Protein AF-A0AAW4KL34-F1 (afdb_monomer)

Solvent-accessible surface area (backbone atoms only — not comparable to full-atom values): 5624 Å² total; per-residue (Å²): 116,48,75,46,78,37,38,30,70,39,75,48,72,44,71,45,98,86,66,51,70,32,43,33,38,32,36,47,76,38,76,55,90,91,41,79,41,43,58,25,44,42,79,32,66,67,50,39,59,74,54,65,53,34,35,54,25,34,30,36,35,41,36,47,90,94,50,82,34,28,62,79,44,60,45,70,94,60,49,49,94,83,46,37,78,74,72,82,72,94,40,44,91,86,78,67,90

Mean predicted aligned error: 3.5 Å

Secondary structure (DSSP, 8-state):
-EEEEEEEEEEEEEE-TTS-EEEEEEEEEEEETTEEEEEEE--SHHHHHHHT-EET-EEEEEE-TTSPPEEEEE-GGG--TT-EE----SS-TTT--

Sequence (97 aa):
AMEELTELLDVEFQVGHTGAVTPVARLKPVKVAGVTVSNATLHNMDEVARLGLMIGDTVIIRRAGDVIPQVVSVVAERRPENARAVQIPQNCPVCGS

Foldseek 3Di:
DWKDKWAFQAWDWDQDPVRDTFIKTQTDWDDTPRDTDGIAGCGHVVSLVVQVDWHGFTFMWDDDDPDGIHTDHTPVVPRDPPTHRDDDDPADPPPRD

pLDDT: mean 93.56, std 5.4, range [73.25, 98.44]

Organism: Vibrio cholerae (NCBI:txid666)

Nearest PDB structures (foldseek):
  5tt5-assembly1_A  TM=9.652E-01  e=1.051E-11  Escherichia coli K-12
  4glx-assembly1_A  TM=9.544E-01  e=8.929E-12  Escherichia coli K-12
  2owo-assembly1_A  TM=9.539E-01  e=2.254E-11  Escherichia coli K-12
  1dgs-assembly2_B  TM=9.548E-01  e=1.415E-09  Thermus filiformis
  1v9p-assembly1_A  TM=9.445E-01  e=7.251E-09  Thermus filiformis

InterPro domains:
  IPR004150 NAD-dependent DNA ligase, OB-fold [PF03120] (6-82)
  IPR012340 Nucleic acid-binding, OB-fold [G3DSA:2.40.50.140] (1-74)
  IPR012340 Nucleic acid-binding, OB-fold [SSF50249] (3-84)

Structure (mmCIF, N/CA/C/O backbone):
data_AF-A0AAW4KL34-F1
#
_entry.id   AF-A0AAW4KL34-F1
#
loop_
_atom_site.group_PDB
_atom_site.id
_atom_site.type_symbol
_atom_site.label_atom_id
_atom_site.label_alt_id
_atom_site.label_comp_id
_atom_site.label_asym_id
_atom_site.label_entity_id
_atom_site.label_seq_id
_atom_site.pdbx_PDB_ins_code
_atom_site.Cartn_x
_atom_site.Cartn_y
_atom_site.Cartn_z
_atom_site.occupancy
_atom_site.B_iso_or_equiv
_atom_site.auth_seq_id
_atom_site.auth_comp_id
_atom_site.auth_asym_id
_atom_site.auth_atom_id
_atom_site.pdbx_PDB_model_num
ATOM 1 N N . ALA A 1 1 ? 17.044 3.520 -5.918 1.00 76.56 1 ALA A N 1
ATOM 2 C CA . ALA A 1 1 ? 15.755 2.843 -5.666 1.00 76.56 1 ALA A CA 1
ATOM 3 C C . ALA A 1 1 ? 15.329 2.169 -6.959 1.00 76.56 1 ALA A C 1
ATOM 5 O O . ALA A 1 1 ? 15.670 2.691 -8.012 1.00 76.56 1 ALA A O 1
ATOM 6 N N . MET A 1 2 ? 14.664 1.022 -6.881 1.00 89.06 2 MET A N 1
ATOM 7 C CA . MET A 1 2 ? 14.171 0.284 -8.043 1.00 89.06 2 MET A CA 1
ATOM 8 C C . MET A 1 2 ? 12.647 0.324 -8.038 1.00 89.06 2 MET A C 1
ATOM 10 O O . MET A 1 2 ? 12.040 0.224 -6.965 1.00 89.06 2 MET A O 1
ATOM 14 N N . GLU A 1 3 ? 12.065 0.518 -9.216 1.00 94.88 3 GLU A N 1
ATOM 15 C CA . GLU A 1 3 ? 10.624 0.624 -9.418 1.00 94.88 3 GLU A CA 1
ATOM 16 C C . GLU A 1 3 ? 10.140 -0.492 -10.323 1.00 94.88 3 GLU A C 1
ATOM 18 O O . GLU A 1 3 ? 10.792 -0.802 -11.314 1.00 94.88 3 GLU A O 1
ATOM 23 N N . GLU A 1 4 ? 9.003 -1.079 -9.975 1.00 96.50 4 GLU A N 1
ATOM 24 C CA . GLU A 1 4 ? 8.382 -2.149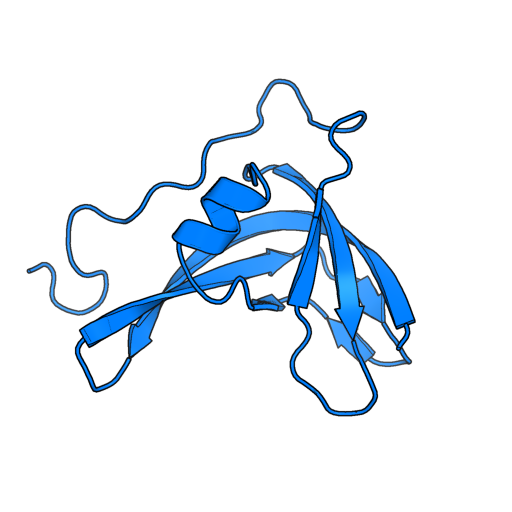 -10.749 1.00 96.50 4 GLU A CA 1
ATOM 25 C C . GLU A 1 4 ? 6.870 -1.955 -10.799 1.00 96.50 4 GLU A C 1
ATOM 27 O O . GLU A 1 4 ? 6.270 -1.355 -9.902 1.00 96.50 4 GLU A O 1
ATOM 32 N N . LEU A 1 5 ? 6.258 -2.486 -11.854 1.00 97.50 5 LEU A N 1
ATOM 33 C CA . LEU A 1 5 ? 4.811 -2.510 -12.020 1.00 97.50 5 LEU A CA 1
ATOM 34 C C . LEU A 1 5 ? 4.246 -3.823 -11.496 1.00 97.50 5 LEU A C 1
ATOM 36 O O . LEU A 1 5 ? 4.757 -4.900 -11.804 1.00 97.50 5 LEU A O 1
ATOM 40 N N . THR A 1 6 ? 3.149 -3.743 -10.757 1.00 98.31 6 THR A N 1
ATOM 41 C CA . THR A 1 6 ? 2.376 -4.925 -10.383 1.00 98.31 6 THR A CA 1
ATOM 42 C C . THR A 1 6 ? 0.905 -4.583 -10.184 1.00 98.31 6 THR A C 1
ATOM 44 O O . THR A 1 6 ? 0.509 -3.425 -10.245 1.00 98.31 6 THR A O 1
ATOM 47 N N . GLU A 1 7 ? 0.085 -5.602 -9.987 1.00 98.19 7 GLU A N 1
ATOM 48 C CA . GLU A 1 7 ? -1.351 -5.480 -9.768 1.00 98.19 7 GLU A CA 1
ATOM 49 C C . GLU A 1 7 ? -1.652 -5.427 -8.266 1.00 98.19 7 GLU A C 1
ATOM 51 O O . GLU A 1 7 ? -1.129 -6.237 -7.492 1.00 98.19 7 GLU A O 1
ATOM 56 N N . LEU A 1 8 ? -2.493 -4.479 -7.855 1.00 98.44 8 LEU A N 1
ATOM 57 C CA . LEU A 1 8 ? -3.053 -4.411 -6.511 1.00 98.44 8 LEU A CA 1
ATOM 58 C C . LEU A 1 8 ? -4.209 -5.407 -6.400 1.00 98.44 8 LEU A C 1
ATOM 60 O O .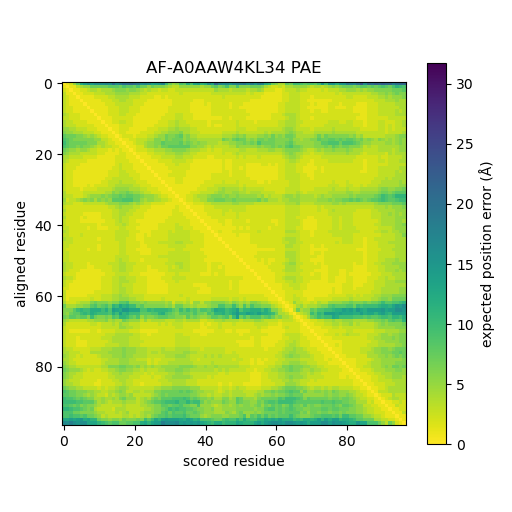 LEU A 1 8 ? -5.293 -5.169 -6.924 1.00 98.44 8 LEU A O 1
ATOM 64 N N . LEU A 1 9 ? -3.985 -6.509 -5.692 1.00 98.31 9 LEU A N 1
ATOM 65 C CA . LEU A 1 9 ? -4.977 -7.568 -5.516 1.00 98.31 9 LEU A CA 1
ATOM 66 C C . LEU A 1 9 ? -5.995 -7.233 -4.427 1.00 98.31 9 LEU A C 1
ATOM 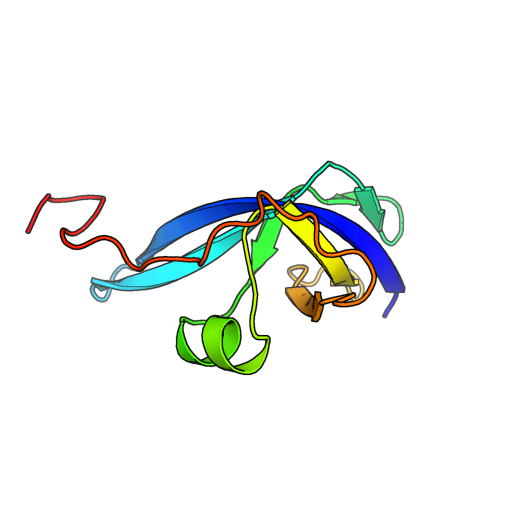68 O O . LEU A 1 9 ? -7.172 -7.552 -4.573 1.00 98.31 9 LEU A O 1
ATOM 72 N N . ASP A 1 10 ? -5.541 -6.609 -3.339 1.00 98.00 10 ASP A N 1
ATOM 73 C CA . ASP A 1 10 ? -6.394 -6.231 -2.212 1.00 98.00 10 ASP A CA 1
ATOM 74 C C . ASP A 1 10 ? -5.728 -5.169 -1.323 1.00 98.00 10 ASP A C 1
ATOM 76 O O . ASP A 1 10 ? -4.532 -4.890 -1.459 1.00 98.00 10 ASP A O 1
ATOM 80 N N . VAL A 1 11 ? -6.482 -4.604 -0.381 1.00 97.75 11 VAL A N 1
ATOM 81 C CA . VAL A 1 11 ? -5.949 -3.774 0.706 1.00 97.75 11 VAL A CA 1
ATOM 82 C C . VAL A 1 11 ? -6.410 -4.333 2.043 1.00 97.75 11 VAL A C 1
ATOM 84 O O . VAL A 1 11 ? -7.599 -4.377 2.342 1.00 97.75 11 VAL A O 1
ATOM 87 N N . GLU A 1 12 ? -5.446 -4.716 2.872 1.00 95.81 12 GLU A N 1
ATOM 88 C CA . GLU A 1 12 ? -5.702 -5.129 4.246 1.00 95.81 12 GLU A CA 1
ATOM 89 C C . GLU A 1 12 ? -5.474 -3.979 5.221 1.00 95.81 12 GLU A C 1
ATOM 91 O O . GLU A 1 12 ? -4.673 -3.079 4.975 1.00 95.81 12 GLU A O 1
ATOM 96 N N . PHE A 1 13 ? -6.145 -4.043 6.366 1.00 94.88 13 PHE A N 1
ATOM 97 C CA . PHE A 1 13 ? -6.045 -3.037 7.413 1.00 94.88 13 PHE A CA 1
ATOM 98 C C . PHE A 1 13 ? -5.447 -3.644 8.673 1.00 94.88 13 PHE A C 1
ATOM 100 O O . PHE A 1 13 ? -5.994 -4.583 9.251 1.00 94.88 13 PHE A O 1
ATOM 107 N N . GLN A 1 14 ? -4.319 -3.090 9.104 1.00 93.31 14 GLN A N 1
ATOM 108 C CA . GLN A 1 14 ? -3.640 -3.478 10.333 1.00 93.31 14 GLN A CA 1
ATOM 109 C C . GLN A 1 14 ? -3.946 -2.469 11.431 1.00 93.31 14 GLN A C 1
ATOM 111 O O . GLN A 1 14 ? -3.939 -1.266 11.189 1.00 93.31 14 GLN A O 1
ATOM 116 N N . VAL A 1 15 ? -4.194 -2.956 12.644 1.00 92.38 15 VAL A N 1
ATOM 117 C CA . VAL A 1 15 ? -4.427 -2.103 13.814 1.00 92.38 15 VAL A CA 1
ATOM 118 C C . VAL A 1 15 ? -3.158 -2.095 14.654 1.00 92.38 15 VAL A C 1
ATOM 120 O O . VAL A 1 15 ? -2.733 -3.132 15.161 1.00 92.38 15 VAL A O 1
ATOM 123 N N . GLY A 1 16 ? -2.528 -0.929 14.765 1.00 89.88 16 GLY A N 1
ATOM 124 C CA . GLY A 1 16 ? -1.339 -0.728 15.584 1.00 89.88 16 GLY A CA 1
ATOM 125 C C . GLY A 1 16 ? -1.650 -0.724 17.082 1.00 89.88 16 GLY A C 1
ATOM 126 O O . GLY A 1 16 ? -2.799 -0.620 17.506 1.00 89.88 16 GLY A O 1
ATOM 127 N N . HIS A 1 17 ? -0.603 -0.760 17.909 1.00 90.88 17 HIS A N 1
ATOM 128 C CA . HIS A 1 17 ? -0.733 -0.765 19.374 1.00 90.88 17 HIS A CA 1
ATOM 129 C C . HIS A 1 17 ? -1.400 0.501 19.950 1.00 90.88 17 HIS A C 1
ATOM 131 O O . HIS A 1 17 ? -1.859 0.490 21.088 1.00 90.88 17 HIS A O 1
ATOM 137 N N . THR A 1 18 ? -1.446 1.599 19.188 1.00 90.62 18 THR A N 1
ATOM 138 C CA . THR A 1 18 ? -2.161 2.839 19.539 1.00 90.62 18 THR A CA 1
ATOM 139 C C . THR A 1 18 ? -3.608 2.870 19.037 1.00 90.62 18 THR A C 1
ATOM 141 O O . THR A 1 18 ? -4.285 3.877 19.219 1.00 90.62 18 THR A O 1
ATOM 144 N N . GLY A 1 19 ? -4.081 1.814 18.368 1.00 87.81 19 GLY A N 1
ATOM 145 C CA . GLY A 1 19 ? -5.379 1.783 17.688 1.00 87.81 19 GLY A CA 1
ATOM 146 C C . GLY A 1 19 ? -5.375 2.412 16.290 1.00 87.81 19 GLY A C 1
ATOM 147 O O . GLY A 1 19 ? -6.405 2.409 15.623 1.00 87.81 19 GLY A O 1
ATOM 148 N N . ALA A 1 20 ? -4.235 2.932 15.818 1.00 89.62 20 ALA A N 1
ATOM 149 C CA . ALA A 1 20 ? -4.117 3.459 14.461 1.00 89.62 20 ALA A CA 1
ATOM 150 C C . ALA A 1 20 ? -4.360 2.353 13.420 1.00 89.62 20 ALA A C 1
ATOM 152 O O . ALA A 1 20 ? -3.755 1.284 13.497 1.00 89.62 20 ALA A O 1
ATOM 153 N N . VAL A 1 21 ? -5.230 2.627 12.445 1.00 91.06 21 VAL A N 1
ATOM 154 C CA . VAL A 1 21 ? -5.566 1.699 11.361 1.00 91.06 21 VAL A CA 1
ATOM 155 C C . VAL A 1 21 ? -4.719 2.034 10.133 1.00 91.06 21 VAL A C 1
ATOM 157 O O . VAL A 1 21 ? -4.882 3.090 9.522 1.00 91.06 21 VAL A O 1
ATOM 160 N N . THR A 1 22 ? -3.808 1.137 9.770 1.00 93.38 22 THR A N 1
ATOM 161 C CA . THR A 1 22 ? -2.863 1.316 8.665 1.00 93.38 22 THR A CA 1
ATOM 162 C C 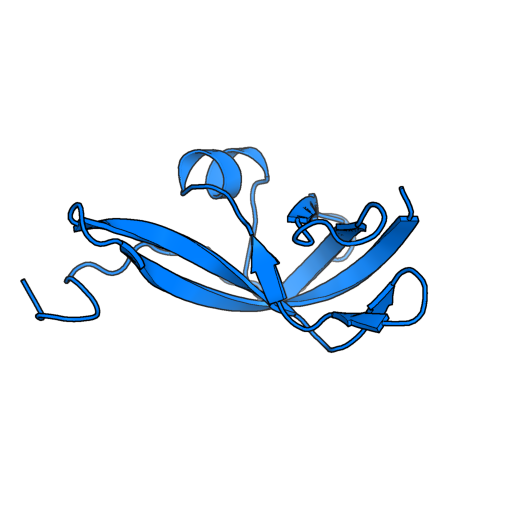. THR A 1 22 ? -3.240 0.418 7.483 1.00 93.38 22 THR A C 1
ATOM 164 O O . THR A 1 22 ? -3.319 -0.801 7.656 1.00 93.38 22 THR A O 1
ATOM 167 N N . PRO A 1 23 ? -3.448 0.982 6.280 1.00 96.81 23 PRO A N 1
ATOM 168 C CA . PRO A 1 23 ? -3.674 0.198 5.074 1.00 96.81 23 PRO A CA 1
ATOM 169 C C . PRO A 1 23 ? -2.368 -0.420 4.547 1.00 96.81 23 PRO A C 1
ATOM 171 O O . PRO A 1 23 ? -1.319 0.229 4.491 1.00 96.81 23 PRO A O 1
ATOM 174 N N . VAL A 1 24 ? -2.443 -1.676 4.112 1.00 97.31 24 VAL A N 1
ATOM 175 C CA . VAL A 1 24 ? -1.344 -2.447 3.521 1.00 97.31 24 VAL A CA 1
ATOM 176 C C . VAL A 1 24 ? -1.812 -3.039 2.196 1.00 97.31 24 VAL A C 1
ATOM 178 O O . VAL A 1 24 ? -2.792 -3.779 2.141 1.00 97.31 24 VAL A O 1
ATOM 181 N N . ALA A 1 25 ? -1.098 -2.731 1.116 1.00 98.12 25 ALA A N 1
ATOM 182 C CA . ALA A 1 25 ? -1.386 -3.263 -0.208 1.00 98.12 25 ALA A CA 1
ATOM 183 C C . ALA A 1 25 ? -0.987 -4.740 -0.298 1.00 98.12 25 ALA A C 1
ATOM 185 O O . ALA A 1 25 ? 0.165 -5.080 -0.021 1.00 98.12 25 ALA A O 1
ATOM 186 N N . ARG A 1 26 ? -1.906 -5.594 -0.756 1.00 98.19 26 ARG A N 1
ATOM 187 C CA . ARG A 1 26 ? -1.627 -6.954 -1.229 1.00 98.19 26 ARG A CA 1
ATOM 188 C C . ARG A 1 26 ? -1.406 -6.909 -2.729 1.00 98.19 26 ARG A C 1
ATOM 190 O O . ARG A 1 26 ? -2.273 -6.482 -3.484 1.00 98.19 26 ARG A O 1
ATOM 197 N N . LEU A 1 27 ? -0.237 -7.345 -3.165 1.00 98.38 27 LEU A N 1
ATOM 198 C CA . LEU A 1 27 ? 0.214 -7.206 -4.541 1.00 98.38 27 LEU A CA 1
ATOM 199 C C . LEU A 1 27 ? 0.350 -8.569 -5.197 1.00 98.38 27 LEU A C 1
ATOM 201 O O . LEU A 1 27 ? 0.742 -9.551 -4.558 1.00 98.38 27 LEU A O 1
ATOM 205 N N . LYS A 1 28 ? 0.135 -8.607 -6.509 1.00 98.25 28 LYS A N 1
ATOM 206 C CA . LYS A 1 28 ? 0.586 -9.732 -7.317 1.00 98.25 28 LYS A CA 1
ATOM 207 C C . LYS A 1 28 ? 2.108 -9.857 -7.153 1.00 98.25 28 LYS A C 1
ATOM 209 O O . LYS A 1 28 ? 2.808 -8.850 -7.300 1.00 98.25 28 LYS A O 1
ATOM 214 N N . PRO A 1 29 ? 2.638 -11.046 -6.804 1.00 97.81 29 PRO A N 1
ATOM 215 C CA . PRO A 1 29 ? 4.060 -11.198 -6.528 1.00 97.81 29 PRO A CA 1
ATOM 216 C C . PRO A 1 29 ? 4.929 -10.699 -7.686 1.00 97.81 29 PRO A C 1
ATOM 218 O O . PRO A 1 29 ? 4.763 -11.130 -8.826 1.00 97.81 29 PRO A O 1
ATOM 221 N N . VAL A 1 30 ? 5.866 -9.803 -7.382 1.00 96.38 30 VAL A N 1
ATOM 222 C CA . VAL A 1 30 ? 6.762 -9.176 -8.363 1.00 96.38 30 VAL A CA 1
ATOM 223 C C . VAL A 1 30 ? 8.187 -9.120 -7.817 1.00 96.38 30 VAL A C 1
ATOM 225 O O . VAL A 1 30 ? 8.396 -8.966 -6.613 1.00 96.38 30 VAL A O 1
ATOM 228 N N . LYS A 1 31 ? 9.192 -9.282 -8.682 1.00 94.12 31 LYS A N 1
ATOM 229 C CA . LYS A 1 31 ? 10.601 -9.209 -8.276 1.00 94.12 31 LYS A CA 1
ATOM 230 C C . LYS A 1 31 ? 11.087 -7.765 -8.299 1.00 94.12 31 LYS A C 1
ATOM 232 O O . LYS A 1 31 ? 11.124 -7.170 -9.363 1.00 94.12 31 LYS A O 1
ATOM 237 N N . VAL A 1 32 ? 11.542 -7.249 -7.157 1.00 91.69 32 VAL A N 1
ATOM 238 C CA . VAL A 1 32 ? 12.129 -5.906 -7.024 1.00 91.69 32 VAL A CA 1
ATOM 239 C C . VAL A 1 32 ? 13.481 -6.000 -6.329 1.00 91.69 32 VAL A C 1
ATOM 241 O O . VAL A 1 32 ? 13.575 -6.486 -5.201 1.00 91.69 32 VAL A O 1
ATOM 244 N N . ALA A 1 33 ? 14.542 -5.521 -6.978 1.00 87.56 33 ALA A N 1
ATOM 245 C CA . ALA A 1 33 ? 15.915 -5.569 -6.469 1.00 87.56 33 ALA A CA 1
ATOM 246 C C . ALA A 1 33 ? 16.321 -6.969 -5.954 1.00 87.56 33 ALA A C 1
ATOM 248 O O . ALA A 1 33 ? 16.890 -7.111 -4.875 1.00 87.56 33 ALA A O 1
ATOM 249 N N . GLY A 1 34 ? 15.965 -8.019 -6.704 1.00 88.12 34 GLY A N 1
ATOM 250 C CA . GLY A 1 34 ? 16.334 -9.405 -6.396 1.00 88.12 34 GLY A CA 1
ATOM 251 C C . GLY A 1 34 ? 15.457 -10.132 -5.369 1.00 88.12 34 GLY A C 1
ATOM 252 O O . GLY A 1 34 ? 15.611 -11.342 -5.228 1.00 88.12 34 GLY A O 1
ATOM 253 N N . VAL A 1 35 ? 14.505 -9.461 -4.705 1.00 90.69 35 VAL A N 1
ATOM 254 C CA . VAL A 1 35 ? 13.542 -10.120 -3.797 1.00 90.69 35 VAL A CA 1
ATOM 255 C C . VAL A 1 35 ? 12.140 -10.123 -4.386 1.00 90.69 35 VAL A C 1
ATOM 257 O O . VAL A 1 35 ? 11.793 -9.255 -5.183 1.00 90.69 35 VAL A O 1
ATOM 260 N N . THR A 1 36 ? 11.314 -11.076 -3.960 1.00 94.81 36 THR A N 1
ATOM 261 C CA . THR A 1 36 ? 9.891 -11.089 -4.316 1.00 94.81 36 THR A CA 1
ATOM 262 C C . THR A 1 36 ? 9.113 -10.245 -3.318 1.00 94.81 36 THR A C 1
ATOM 264 O O . THR A 1 36 ? 9.174 -10.486 -2.114 1.00 94.81 36 THR A O 1
ATOM 267 N N . VAL A 1 37 ? 8.381 -9.261 -3.824 1.00 94.94 37 VAL A N 1
ATOM 268 C CA . VAL A 1 37 ? 7.500 -8.386 -3.058 1.00 94.94 37 VAL A CA 1
ATOM 269 C C . VAL A 1 37 ? 6.058 -8.774 -3.361 1.00 94.94 37 VAL A C 1
ATOM 271 O O . VAL A 1 37 ? 5.651 -8.826 -4.519 1.00 94.94 37 VAL A O 1
ATOM 274 N N . SER A 1 38 ? 5.288 -9.042 -2.311 1.00 97.38 38 SER A N 1
ATOM 275 C CA . SER A 1 38 ? 3.844 -9.304 -2.380 1.00 97.38 38 SER A CA 1
ATOM 276 C C . SER A 1 38 ? 3.030 -8.332 -1.526 1.00 97.38 38 SER A C 1
ATOM 278 O O . SER A 1 38 ? 1.808 -8.408 -1.510 1.00 97.38 38 SER A O 1
ATOM 280 N N . ASN A 1 39 ? 3.699 -7.437 -0.794 1.00 97.06 39 ASN A N 1
ATOM 281 C CA . ASN A 1 39 ? 3.077 -6.457 0.087 1.00 97.06 39 ASN A CA 1
ATOM 282 C C . ASN A 1 39 ? 3.795 -5.120 -0.034 1.00 97.06 39 ASN A C 1
ATOM 284 O O . ASN A 1 39 ? 5.014 -5.112 -0.196 1.00 97.06 39 ASN A O 1
ATOM 288 N N . ALA A 1 40 ? 3.071 -4.015 0.102 1.00 96.94 40 ALA A N 1
ATOM 289 C CA . ALA A 1 40 ? 3.659 -2.684 0.198 1.00 96.94 40 ALA A CA 1
ATOM 290 C C . ALA A 1 40 ? 2.869 -1.803 1.171 1.00 96.94 40 ALA A C 1
ATOM 292 O O . ALA A 1 40 ? 1.657 -1.959 1.319 1.00 96.94 40 ALA A O 1
ATOM 293 N N . THR A 1 41 ? 3.554 -0.874 1.837 1.00 96.38 41 THR A N 1
ATOM 294 C CA . THR A 1 41 ? 2.876 0.121 2.675 1.00 96.38 41 THR A CA 1
ATOM 295 C C . THR A 1 41 ? 2.105 1.117 1.811 1.00 96.38 41 THR A C 1
ATOM 297 O O . THR A 1 41 ? 2.568 1.511 0.734 1.00 96.38 41 THR A O 1
ATOM 300 N N . LEU A 1 42 ? 0.938 1.527 2.308 1.00 97.00 42 LEU A N 1
ATOM 301 C CA . LEU A 1 42 ? 0.150 2.647 1.793 1.00 97.00 42 LEU A CA 1
ATOM 302 C C . LEU A 1 42 ? 0.200 3.860 2.733 1.00 97.00 42 LEU A C 1
ATOM 304 O O . LEU A 1 42 ? -0.463 4.853 2.471 1.00 97.00 42 LEU A O 1
ATOM 308 N N . HIS A 1 43 ? 1.000 3.792 3.805 1.00 94.38 43 HIS A N 1
ATOM 309 C CA . HIS A 1 43 ? 1.161 4.797 4.865 1.00 94.38 43 HIS A CA 1
ATOM 310 C C . HIS A 1 43 ? -0.108 5.067 5.683 1.00 94.38 43 HIS A C 1
ATOM 312 O O . HIS A 1 43 ? -0.137 4.783 6.878 1.00 94.38 43 HIS A O 1
ATOM 318 N N . ASN A 1 44 ? -1.151 5.612 5.064 1.00 94.81 44 ASN A N 1
ATOM 319 C CA . ASN A 1 44 ? -2.432 5.944 5.680 1.00 94.81 44 ASN A CA 1
ATOM 320 C C . ASN A 1 44 ? -3.520 6.100 4.600 1.00 94.81 44 ASN A C 1
ATOM 322 O O . ASN A 1 44 ? -3.262 5.974 3.405 1.00 94.81 44 ASN A O 1
ATOM 326 N N . MET A 1 45 ? -4.757 6.359 5.017 1.00 94.75 45 MET A N 1
ATOM 327 C CA . MET A 1 45 ? -5.882 6.494 4.087 1.00 94.75 45 MET A CA 1
ATOM 328 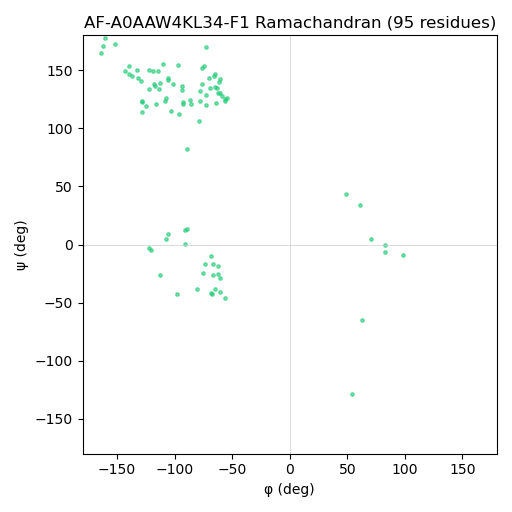C C . MET A 1 45 ? -5.902 7.812 3.312 1.00 94.75 45 MET A C 1
ATOM 330 O O . MET A 1 45 ? -6.435 7.842 2.203 1.00 94.75 45 MET A O 1
ATOM 334 N N . ASP A 1 46 ? -5.278 8.866 3.838 1.00 95.75 46 ASP A N 1
ATOM 335 C CA . ASP A 1 46 ? -5.116 10.125 3.106 1.00 95.75 46 ASP A CA 1
ATOM 336 C C . ASP A 1 46 ? -4.226 9.915 1.878 1.00 95.75 46 ASP A C 1
ATOM 338 O O . ASP A 1 46 ? -4.517 10.425 0.799 1.00 95.75 46 ASP A O 1
ATOM 342 N N . GLU A 1 47 ? -3.182 9.095 2.007 1.00 96.50 47 GLU A N 1
ATOM 343 C CA . GLU A 1 47 ? -2.303 8.721 0.903 1.00 96.50 47 GLU A CA 1
ATOM 344 C C . GLU A 1 47 ? -3.023 7.836 -0.122 1.00 96.50 47 GLU A C 1
ATOM 346 O O . GLU A 1 47 ? -2.906 8.071 -1.324 1.00 96.50 47 GLU A O 1
ATOM 351 N N . VAL A 1 48 ? -3.838 6.875 0.328 1.00 97.19 48 VAL A N 1
ATOM 352 C CA . VAL A 1 48 ? -4.711 6.077 -0.556 1.00 97.19 48 VAL A CA 1
ATOM 353 C C . VAL A 1 48 ? -5.625 6.985 -1.383 1.00 97.19 48 VAL A C 1
ATOM 355 O O . VAL A 1 48 ? -5.726 6.813 -2.601 1.00 97.19 48 VAL A O 1
ATOM 358 N N . ALA A 1 49 ? -6.245 7.982 -0.744 1.00 96.62 49 ALA A N 1
ATOM 359 C CA . ALA A 1 49 ? -7.097 8.958 -1.414 1.00 96.62 49 ALA A CA 1
ATOM 360 C C . ALA A 1 49 ? -6.300 9.870 -2.362 1.00 96.62 49 ALA A C 1
ATOM 362 O O . ALA A 1 49 ? -6.727 10.092 -3.494 1.00 96.62 49 ALA A O 1
ATOM 363 N N . ARG A 1 50 ? -5.117 10.345 -1.946 1.00 97.25 50 ARG A N 1
ATOM 364 C CA . ARG A 1 50 ? -4.216 11.179 -2.761 1.00 97.25 50 ARG A CA 1
ATOM 365 C C . ARG A 1 50 ? -3.763 10.461 -4.032 1.00 97.25 50 ARG A C 1
ATOM 367 O O . ARG A 1 50 ? -3.678 11.082 -5.088 1.00 97.25 50 ARG A O 1
ATOM 374 N N . LEU A 1 51 ? -3.461 9.168 -3.928 1.00 96.94 51 LEU A N 1
ATOM 375 C CA . LEU A 1 51 ? -3.098 8.315 -5.059 1.00 96.94 51 LEU A CA 1
ATOM 376 C C . LEU A 1 51 ? -4.304 7.954 -5.939 1.00 96.94 51 LEU A C 1
ATOM 378 O O . LEU A 1 51 ? -4.111 7.504 -7.067 1.00 96.94 51 LEU A O 1
ATOM 382 N N . GLY A 1 52 ? -5.530 8.125 -5.433 1.00 96.62 52 GLY A N 1
ATOM 383 C CA . GLY A 1 52 ? -6.750 7.670 -6.096 1.00 96.62 52 GLY A CA 1
ATOM 384 C C . GLY A 1 52 ? -6.773 6.154 -6.285 1.00 96.62 52 GLY A C 1
ATOM 385 O O . GLY A 1 52 ? -7.251 5.682 -7.314 1.00 96.62 52 GLY A O 1
ATOM 386 N N . LEU A 1 53 ? -6.198 5.410 -5.337 1.00 97.75 53 LEU A N 1
ATOM 387 C CA . LEU A 1 53 ? -5.944 3.974 -5.435 1.00 97.75 53 LEU A CA 1
ATOM 388 C C . LEU A 1 53 ? -7.242 3.152 -5.407 1.00 97.75 53 LEU A C 1
ATOM 390 O O . LEU A 1 53 ? -8.103 3.352 -4.547 1.00 97.75 53 LEU A O 1
ATOM 394 N N . MET A 1 54 ? -7.352 2.178 -6.308 1.00 98.19 54 MET A N 1
ATOM 395 C CA . MET A 1 54 ? -8.455 1.222 -6.370 1.00 98.19 54 MET A CA 1
ATOM 396 C C . MET A 1 54 ? -7.925 -0.213 -6.448 1.00 98.19 54 MET A C 1
ATOM 398 O O . MET A 1 54 ? -6.950 -0.497 -7.138 1.00 98.19 54 MET A O 1
ATOM 402 N N . ILE A 1 55 ? -8.581 -1.145 -5.758 1.00 98.19 55 ILE A N 1
ATOM 403 C CA . ILE A 1 55 ? -8.281 -2.578 -5.852 1.00 98.19 55 ILE A CA 1
ATOM 404 C C . ILE A 1 55 ? -8.504 -3.033 -7.299 1.00 98.19 55 ILE A C 1
ATOM 406 O O . ILE A 1 55 ? -9.559 -2.756 -7.872 1.00 98.19 55 ILE A O 1
ATOM 410 N N . GLY A 1 56 ? -7.521 -3.737 -7.863 1.00 97.88 56 GLY A N 1
ATOM 411 C CA . GLY A 1 56 ? -7.426 -4.102 -9.279 1.00 97.88 56 GLY A CA 1
ATOM 412 C C . GLY A 1 56 ? -6.513 -3.183 -10.098 1.00 97.88 56 GLY A C 1
ATOM 413 O O . GLY A 1 56 ? -6.212 -3.495 -11.249 1.00 97.88 56 GLY A O 1
ATOM 414 N N . ASP A 1 57 ? -6.046 -2.064 -9.536 1.00 98.31 57 ASP A N 1
ATOM 415 C CA . ASP A 1 57 ? -5.148 -1.157 -10.247 1.00 98.31 57 ASP A CA 1
ATOM 416 C C . ASP A 1 57 ? -3.794 -1.795 -10.568 1.00 98.31 57 ASP A C 1
ATOM 418 O O . ASP A 1 57 ? -3.210 -2.537 -9.776 1.00 98.31 57 ASP A O 1
ATOM 422 N N . THR A 1 58 ? -3.230 -1.393 -11.707 1.00 98.38 58 THR A N 1
ATOM 423 C CA . THR A 1 58 ? -1.786 -1.505 -11.914 1.00 98.38 58 THR A CA 1
ATOM 424 C C . THR A 1 58 ? -1.095 -0.372 -11.156 1.00 98.38 58 THR A C 1
ATOM 426 O O . THR A 1 58 ? -1.372 0.803 -11.397 1.00 98.38 58 THR A O 1
ATOM 429 N N . VAL A 1 59 ? -0.173 -0.715 -10.262 1.00 98.12 59 VAL A N 1
ATOM 430 C CA . VAL A 1 59 ? 0.538 0.220 -9.385 1.00 98.12 59 VAL A CA 1
ATOM 431 C C . VAL A 1 59 ? 2.039 0.188 -9.634 1.00 98.12 59 VAL A C 1
ATOM 433 O O . VAL A 1 59 ? 2.603 -0.852 -9.983 1.00 98.12 59 VAL A O 1
ATOM 436 N N . ILE A 1 60 ? 2.693 1.328 -9.418 1.00 97.44 60 ILE A N 1
ATOM 437 C CA . ILE A 1 60 ? 4.152 1.424 -9.370 1.00 97.44 60 ILE A CA 1
ATOM 438 C C . ILE A 1 60 ? 4.578 1.278 -7.915 1.00 97.44 60 ILE A C 1
ATOM 440 O O . ILE A 1 60 ? 4.173 2.056 -7.043 1.00 97.44 60 ILE A O 1
ATOM 444 N N . ILE A 1 61 ? 5.422 0.285 -7.660 1.00 95.69 61 ILE A N 1
ATOM 445 C CA . ILE A 1 61 ? 6.033 0.066 -6.354 1.00 95.69 61 ILE A CA 1
ATOM 446 C C . ILE A 1 61 ? 7.493 0.472 -6.380 1.00 95.69 61 ILE A C 1
ATOM 448 O O . ILE A 1 61 ? 8.193 0.242 -7.361 1.00 95.69 61 ILE A O 1
ATOM 452 N N . ARG A 1 62 ? 7.968 1.049 -5.278 1.00 94.12 62 ARG A N 1
ATOM 453 C CA . ARG A 1 62 ? 9.358 1.470 -5.112 1.00 94.12 62 ARG A CA 1
ATOM 454 C C . ARG A 1 62 ? 9.972 0.781 -3.902 1.00 94.12 62 ARG A C 1
ATOM 456 O O . ARG A 1 62 ? 9.395 0.784 -2.815 1.00 94.12 62 ARG A O 1
ATOM 463 N N . ARG A 1 63 ? 11.185 0.253 -4.077 1.00 91.69 63 ARG A N 1
ATOM 464 C CA . ARG A 1 63 ? 12.019 -0.282 -2.990 1.00 91.69 63 ARG A CA 1
ATOM 465 C C . ARG A 1 63 ? 13.447 0.258 -3.082 1.00 91.69 63 ARG A C 1
ATOM 467 O O . ARG A 1 63 ? 13.995 0.426 -4.173 1.00 91.69 63 ARG A O 1
ATOM 474 N N . ALA A 1 64 ? 14.071 0.525 -1.938 1.00 83.62 64 ALA A N 1
ATOM 475 C CA . ALA A 1 64 ? 15.474 0.926 -1.852 1.00 83.62 64 ALA A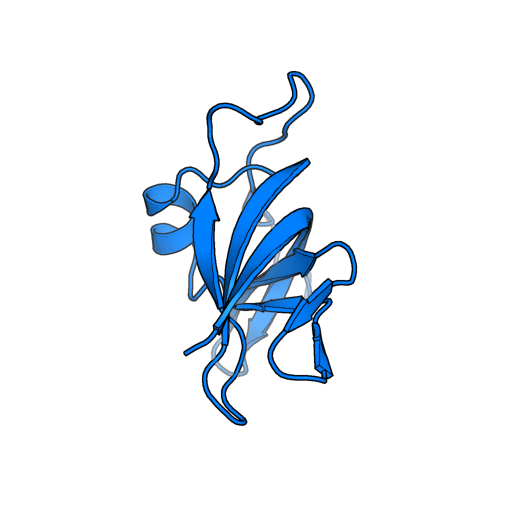 CA 1
ATOM 476 C C . ALA A 1 64 ? 16.211 0.039 -0.839 1.00 83.62 64 ALA A C 1
ATOM 478 O O . ALA A 1 64 ? 15.911 0.101 0.346 1.00 83.62 64 ALA A O 1
ATOM 479 N N . GLY A 1 65 ? 17.162 -0.782 -1.299 1.00 79.75 65 GLY A N 1
ATOM 480 C CA . GLY A 1 65 ? 17.917 -1.688 -0.422 1.00 79.75 65 GLY A CA 1
ATOM 481 C C . GLY A 1 65 ? 16.999 -2.582 0.418 1.00 79.75 65 GLY A C 1
ATOM 482 O O . GLY A 1 65 ? 16.067 -3.183 -0.117 1.00 79.75 65 GLY A O 1
ATOM 483 N N . ASP A 1 66 ? 17.226 -2.599 1.732 1.00 78.31 66 ASP A N 1
ATOM 484 C CA . ASP A 1 66 ? 16.468 -3.397 2.707 1.00 78.31 66 ASP A CA 1
ATOM 485 C C . ASP A 1 66 ? 15.236 -2.679 3.290 1.00 78.31 66 ASP A C 1
ATOM 487 O O . ASP A 1 66 ? 14.640 -3.137 4.262 1.00 78.31 66 ASP A O 1
ATOM 491 N N . VAL A 1 67 ? 14.820 -1.558 2.692 1.00 85.56 67 VAL A N 1
ATOM 492 C CA . VAL A 1 67 ? 13.668 -0.766 3.149 1.00 85.56 67 VAL A CA 1
ATOM 493 C C . VAL A 1 67 ? 12.336 -1.426 2.762 1.00 85.56 67 VAL A C 1
ATOM 495 O O . VAL A 1 67 ? 12.232 -2.133 1.752 1.00 85.56 67 VAL A O 1
ATOM 498 N N . ILE A 1 68 ? 11.306 -1.153 3.570 1.00 87.31 68 ILE A N 1
ATOM 499 C CA . ILE A 1 68 ? 9.910 -1.542 3.338 1.00 87.31 68 ILE A CA 1
ATOM 500 C C . ILE A 1 68 ? 9.440 -1.005 1.968 1.00 87.31 68 ILE A C 1
ATOM 502 O O . ILE A 1 68 ? 9.550 0.197 1.717 1.00 87.31 68 ILE A O 1
ATOM 506 N N . PRO A 1 69 ? 8.922 -1.858 1.067 1.00 94.06 69 PRO A N 1
ATOM 507 C CA . PRO A 1 69 ? 8.383 -1.421 -0.219 1.00 94.06 69 PRO A CA 1
ATOM 508 C C . PRO A 1 69 ? 7.125 -0.564 -0.038 1.00 94.06 69 PRO A C 1
ATOM 510 O O . PRO A 1 69 ? 6.299 -0.833 0.836 1.00 94.06 69 PRO A O 1
ATOM 513 N N . GLN A 1 70 ? 6.954 0.434 -0.903 1.00 95.31 70 GLN A N 1
ATOM 514 C CA . GLN A 1 70 ? 5.801 1.339 -0.887 1.00 95.31 70 GLN A CA 1
ATOM 515 C C . GLN A 1 70 ? 5.199 1.512 -2.282 1.00 95.31 70 GLN A C 1
ATOM 517 O O . GLN A 1 70 ? 5.921 1.462 -3.282 1.00 95.31 70 GLN A O 1
ATOM 522 N N . VAL A 1 71 ? 3.891 1.756 -2.343 1.00 97.25 71 VAL A N 1
ATOM 523 C CA . VAL A 1 71 ? 3.223 2.208 -3.573 1.00 97.25 71 VAL A CA 1
ATOM 524 C C . VAL A 1 71 ? 3.499 3.700 -3.753 1.00 97.25 71 VAL A C 1
ATOM 526 O O . VAL A 1 71 ? 3.376 4.463 -2.800 1.00 97.25 71 VAL A O 1
ATOM 529 N N . VAL A 1 72 ? 3.903 4.122 -4.954 1.00 96.56 72 VAL A N 1
ATOM 530 C CA . VAL A 1 72 ? 4.210 5.539 -5.244 1.00 96.56 72 VAL A CA 1
ATOM 531 C C . VAL A 1 72 ? 3.229 6.193 -6.213 1.00 96.56 72 VAL A C 1
ATOM 533 O O . VAL A 1 72 ? 3.055 7.410 -6.161 1.00 96.56 72 VAL A O 1
ATOM 536 N N . SER A 1 73 ? 2.587 5.412 -7.084 1.00 97.19 73 SER A N 1
ATOM 537 C CA . SER A 1 73 ? 1.582 5.897 -8.034 1.00 97.19 73 SER A CA 1
ATOM 538 C C . SER A 1 73 ? 0.748 4.758 -8.622 1.00 97.19 73 SER A C 1
ATOM 540 O O . SER A 1 73 ? 1.101 3.579 -8.528 1.00 97.19 73 SER A O 1
ATOM 542 N N . VAL A 1 74 ? -0.367 5.139 -9.241 1.00 97.94 74 VAL A N 1
ATOM 543 C CA . VAL A 1 74 ? -1.261 4.269 -10.009 1.00 97.94 74 VAL A CA 1
ATOM 544 C C . VAL A 1 74 ? -1.063 4.536 -11.498 1.00 97.94 74 VAL A C 1
ATOM 546 O O . VAL A 1 74 ? -0.913 5.688 -11.903 1.00 97.94 74 VAL A O 1
ATOM 549 N N . VAL A 1 75 ? -1.105 3.487 -12.318 1.00 97.56 75 VAL A N 1
ATOM 550 C CA . VAL A 1 75 ? -1.178 3.601 -13.780 1.00 97.56 75 VAL A CA 1
ATOM 551 C C . VAL A 1 75 ? -2.650 3.649 -14.184 1.00 97.56 75 VAL A C 1
ATOM 553 O O . VAL A 1 75 ? -3.253 2.627 -14.518 1.00 97.56 75 VAL A O 1
ATOM 556 N N . ALA A 1 76 ? -3.247 4.837 -14.087 1.00 94.38 76 ALA A N 1
ATOM 557 C CA . ALA A 1 76 ? -4.688 5.035 -14.247 1.00 94.38 76 ALA A CA 1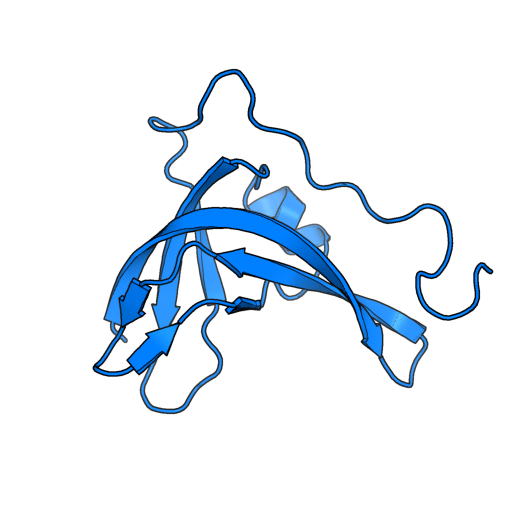
ATOM 558 C C . ALA A 1 76 ? -5.205 4.604 -15.632 1.00 94.38 76 ALA A C 1
ATOM 560 O O . ALA A 1 76 ? -6.336 4.142 -15.750 1.00 94.38 76 ALA A O 1
ATOM 561 N N . GLU A 1 77 ? -4.366 4.669 -16.668 1.00 96.12 77 GLU A N 1
ATOM 562 C CA . GLU A 1 77 ? -4.700 4.247 -18.033 1.00 96.12 77 GLU A CA 1
ATOM 563 C C . GLU A 1 77 ? -4.919 2.731 -18.156 1.00 96.12 77 GLU A C 1
ATOM 565 O O . GLU A 1 77 ? -5.479 2.265 -19.146 1.00 96.12 77 GLU A O 1
ATOM 570 N N . ARG A 1 78 ? -4.464 1.947 -17.169 1.00 96.00 78 ARG A N 1
ATOM 571 C CA . ARG A 1 78 ? -4.630 0.486 -17.104 1.00 96.00 78 ARG A CA 1
ATOM 572 C C . ARG A 1 78 ? -5.678 0.053 -16.084 1.00 96.00 78 ARG A C 1
ATOM 574 O O . ARG A 1 78 ? -5.765 -1.137 -15.783 1.00 96.00 78 ARG A O 1
ATOM 581 N N . ARG A 1 79 ? -6.439 0.997 -15.525 1.00 97.06 79 ARG A N 1
ATOM 582 C CA . ARG A 1 79 ? -7.477 0.690 -14.544 1.00 97.06 79 ARG A CA 1
ATOM 583 C C . ARG A 1 79 ? -8.571 -0.161 -15.197 1.00 97.06 79 ARG A C 1
ATOM 585 O O . ARG A 1 79 ? -9.168 0.286 -16.178 1.00 97.06 79 ARG A O 1
ATOM 592 N N . PRO A 1 80 ? -8.852 -1.366 -14.678 1.00 95.75 80 PRO A N 1
ATOM 593 C CA . PRO A 1 80 ? -9.922 -2.187 -15.218 1.00 95.75 80 PRO A CA 1
ATOM 594 C C . PRO A 1 80 ? -11.293 -1.636 -14.796 1.00 95.75 80 PRO A C 1
ATOM 596 O O . PRO A 1 80 ? -11.432 -1.005 -13.748 1.00 95.75 80 PRO A O 1
ATOM 599 N N . GLU A 1 81 ? -12.331 -1.907 -15.589 1.00 95.38 81 GLU A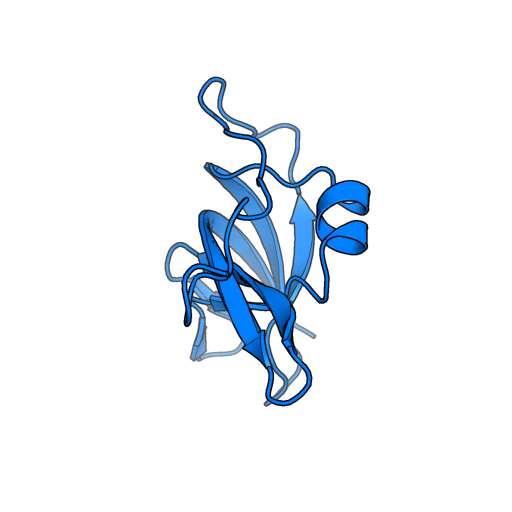 N 1
ATOM 600 C CA . GLU A 1 81 ? -13.699 -1.424 -15.319 1.00 95.38 81 GLU A CA 1
ATOM 601 C C . GLU A 1 81 ? -14.284 -1.965 -14.004 1.00 95.38 81 GLU A C 1
ATOM 603 O O . GLU A 1 81 ? -15.146 -1.339 -13.395 1.00 95.38 81 GLU A O 1
ATOM 608 N N . ASN A 1 82 ? -13.801 -3.122 -13.544 1.00 95.44 82 ASN A N 1
ATOM 609 C CA . ASN A 1 82 ? -14.217 -3.759 -12.297 1.00 95.44 82 ASN A CA 1
ATOM 610 C C . ASN A 1 82 ? -13.369 -3.341 -11.079 1.00 95.44 82 ASN A C 1
ATOM 612 O O . ASN A 1 82 ? -13.450 -3.997 -10.036 1.00 95.44 82 ASN A O 1
ATOM 616 N N . ALA A 1 83 ? -12.547 -2.291 -11.196 1.00 96.69 83 ALA A N 1
ATOM 617 C CA . ALA A 1 83 ? -11.772 -1.772 -10.077 1.00 96.69 83 ALA A CA 1
ATOM 618 C C . ALA A 1 83 ? -12.691 -1.307 -8.934 1.00 96.69 83 ALA A C 1
ATOM 620 O O . ALA A 1 83 ? -13.751 -0.719 -9.159 1.00 96.69 83 ALA A O 1
ATOM 621 N N . ARG A 1 84 ? -12.277 -1.542 -7.685 1.00 97.25 84 ARG A N 1
ATOM 622 C CA . ARG A 1 84 ? -13.078 -1.220 -6.489 1.00 97.25 84 ARG A CA 1
ATOM 623 C C . ARG A 1 84 ? -12.378 -0.184 -5.624 1.00 97.25 84 ARG A C 1
ATOM 625 O O . ARG A 1 84 ? -11.181 -0.289 -5.381 1.00 97.25 84 ARG A O 1
ATOM 632 N N . ALA A 1 85 ? -13.122 0.799 -5.126 1.00 96.25 85 ALA A N 1
ATOM 633 C CA . ALA A 1 85 ? -12.573 1.778 -4.193 1.00 96.25 85 ALA A CA 1
ATOM 634 C C . ALA A 1 85 ? -12.085 1.091 -2.907 1.00 96.25 85 ALA A C 1
ATOM 636 O O . ALA A 1 85 ? -12.746 0.189 -2.389 1.00 96.25 85 ALA A O 1
ATOM 637 N N . VAL A 1 86 ? -10.944 1.538 -2.383 1.00 96.31 86 VAL A N 1
ATOM 638 C CA . VAL A 1 86 ? -10.449 1.103 -1.073 1.00 96.31 86 VAL A CA 1
ATOM 639 C C . VAL A 1 86 ? -11.318 1.746 0.006 1.00 96.31 86 VAL A C 1
ATOM 641 O O . VAL A 1 86 ? -11.405 2.970 0.090 1.00 96.31 86 VAL A O 1
ATOM 644 N N . GLN A 1 87 ? -11.972 0.925 0.826 1.00 92.81 87 GLN A N 1
ATOM 645 C CA . GLN A 1 87 ? -12.860 1.388 1.890 1.00 92.81 87 GLN A CA 1
ATOM 646 C C . GLN A 1 87 ? -12.281 1.050 3.257 1.00 92.81 87 GLN A C 1
ATOM 648 O O . GLN A 1 87 ? -11.856 -0.078 3.495 1.00 92.81 87 GLN A O 1
ATOM 653 N N . ILE A 1 88 ? -12.298 2.031 4.160 1.00 87.69 88 ILE A N 1
ATOM 654 C CA . ILE A 1 88 ? -11.968 1.813 5.570 1.00 87.69 88 ILE A CA 1
ATOM 655 C C . ILE A 1 88 ? -13.025 0.886 6.180 1.00 87.69 88 ILE A C 1
ATOM 657 O O . ILE A 1 88 ? -14.219 1.099 5.939 1.00 87.69 88 ILE A O 1
ATOM 661 N N . PRO A 1 89 ? -12.626 -0.118 6.977 1.00 87.25 89 PRO A N 1
ATOM 662 C CA . PRO A 1 89 ? -13.580 -0.974 7.663 1.00 87.25 89 PRO A CA 1
ATOM 663 C C . PRO A 1 89 ? -14.413 -0.159 8.667 1.00 87.25 89 PRO A C 1
ATOM 665 O O . PRO A 1 89 ? -13.873 0.644 9.424 1.00 87.25 89 PRO A O 1
ATOM 668 N N . GLN A 1 90 ? -15.736 -0.370 8.676 1.00 86.94 90 GLN A N 1
ATOM 669 C CA . GLN A 1 90 ? -16.654 0.329 9.593 1.00 86.94 90 GLN A CA 1
ATOM 670 C C . GLN A 1 90 ? -16.441 -0.053 11.061 1.00 86.94 90 GLN A C 1
ATOM 672 O O . GLN A 1 90 ? -16.734 0.743 11.946 1.00 86.94 90 GLN A O 1
ATOM 677 N N . AS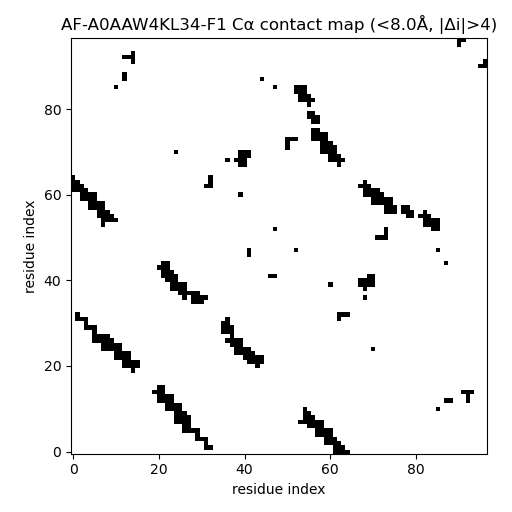N A 1 91 ? -15.922 -1.257 11.301 1.00 87.88 91 ASN A N 1
ATOM 678 C CA . ASN A 1 91 ? -15.577 -1.768 12.618 1.00 87.88 91 ASN A CA 1
ATOM 679 C C . ASN A 1 91 ? -14.100 -2.146 12.652 1.00 87.88 91 ASN A C 1
ATOM 681 O O . ASN A 1 91 ? -13.532 -2.575 11.644 1.00 87.88 91 ASN A O 1
ATOM 685 N N . CYS A 1 92 ? -13.480 -2.038 13.821 1.00 85.06 92 CYS A N 1
ATOM 686 C CA . CYS A 1 92 ? -12.103 -2.458 14.025 1.00 85.06 92 CYS A CA 1
ATOM 687 C C . CYS A 1 92 ? -11.933 -3.941 13.634 1.00 85.06 92 CYS A C 1
ATOM 689 O O . CYS A 1 92 ? -12.591 -4.799 14.229 1.00 85.06 92 CYS A O 1
ATOM 691 N N . PRO A 1 93 ? -11.022 -4.291 12.703 1.00 84.81 93 PRO A N 1
ATOM 692 C CA . PRO A 1 93 ? -10.871 -5.671 12.231 1.00 84.81 93 PRO A CA 1
ATOM 693 C C . PRO A 1 93 ? -10.305 -6.626 13.296 1.00 84.81 93 PRO A C 1
ATOM 695 O O . PRO A 1 93 ? -10.301 -7.835 13.088 1.00 84.81 93 PRO A O 1
ATOM 698 N N . VAL A 1 94 ? -9.826 -6.101 14.431 1.00 88.00 94 VAL A N 1
ATOM 699 C CA . VAL A 1 94 ? -9.272 -6.895 15.540 1.00 88.00 94 VAL A CA 1
ATOM 700 C C . VAL A 1 94 ? -10.289 -7.122 16.663 1.00 88.00 94 VAL A C 1
ATOM 702 O O . VAL A 1 94 ? -10.366 -8.232 17.182 1.00 88.00 94 VAL A O 1
ATOM 705 N N . CYS A 1 95 ? -11.060 -6.102 17.058 1.00 87.50 95 CYS A N 1
ATOM 706 C CA . CYS A 1 95 ? -11.962 -6.184 18.219 1.00 87.50 95 CYS A CA 1
ATOM 707 C C . CYS A 1 95 ? -13.447 -5.953 17.904 1.00 87.50 95 CYS A C 1
ATOM 709 O O . CYS A 1 95 ? -14.275 -6.085 18.801 1.00 87.50 95 CYS A O 1
ATOM 711 N N . GLY A 1 96 ? -13.799 -5.604 16.664 1.00 79.44 96 GLY A N 1
ATOM 712 C CA . GLY A 1 96 ? -15.183 -5.379 16.235 1.00 79.44 96 GLY A CA 1
ATOM 713 C C . GLY A 1 96 ? -15.846 -4.113 16.790 1.00 79.44 96 GLY A C 1
ATOM 714 O O . GLY A 1 96 ? -17.033 -3.912 16.549 1.00 79.44 96 GLY A O 1
ATOM 715 N N . SER A 1 97 ? -15.102 -3.282 17.531 1.00 73.25 97 SER A N 1
ATOM 716 C CA . SER A 1 97 ? -15.551 -1.967 18.016 1.00 73.25 97 SER A CA 1
ATOM 717 C C . SER A 1 97 ? -15.814 -0.980 16.888 1.00 73.25 97 SER A C 1
ATOM 719 O O . SER A 1 97 ? -15.213 -1.152 15.802 1.00 73.25 97 SER A O 1
#

Radius of gyration: 13.53 Å; Cα contacts (8 Å, |Δi|>4): 208; chains: 1; bounding box: 35×22×38 Å